Protein AF-A0AAW0YHJ5-F1 (afdb_monomer_lite)

Foldseek 3Di:
DDPDDPDDDDDDDDDDPCPCVLPPPVCVLLLVLLCVQLVPDDQQDWQLNVLCLFPNPLVVQLVVVPAPRNDRCVVDDPVSSSVVVVSSCPDPCNVVTCSVVVSVVVVVVVVVVVVVVVVVVVVVVVVVVVVVVVVD

pLDDT: mean 83.04, std 17.06, range [44.97, 97.06]

Secondary structure (DSSP, 8-state):
-PPP------------TTHHHHS-GGGHHHHHHHHHHHHT--TT--HHHHHTTTSTT-HHHHHHTT--TTS-GGGS-HHHHHHHHHHHHTSTTTTTSTHHHHHHHHHHHHHHHHHHHHHHHHHHHHHHHHTTSS--

Sequence (136 aa):
MAPGSNNMYLIKISPRKELWEMISKDELEKFEFFMNTVSRIKRNDTLLMCLERWIPDCGPQLIKNGLNIFNHPKNLTLEQLLLAYKIFTNLPLYEESPFHNQCIQFAARLGEKDTEVSEHQTVTAANDEKDKLLDS

Organism: Cherax quadricarinatus (NCBI:txid27406)

Radius of gyration: 21.37 Å; chains: 1; bounding box: 69×38×45 Å

Structure (mmCIF, N/CA/C/O backbone):
data_AF-A0AAW0YHJ5-F1
#
_entry.id   AF-A0AAW0YHJ5-F1
#
loop_
_atom_site.group_PDB
_atom_site.id
_atom_site.type_symbol
_atom_site.label_atom_id
_atom_site.label_alt_id
_atom_site.label_comp_id
_atom_site.label_asym_id
_atom_site.label_entity_id
_atom_site.label_seq_id
_atom_site.pdbx_PDB_ins_code
_atom_site.Cartn_x
_atom_site.Cartn_y
_atom_site.Cartn_z
_atom_site.occupancy
_atom_site.B_iso_or_equiv
_atom_site.auth_seq_id
_atom_site.auth_comp_id
_atom_site.auth_asym_id
_atom_site.auth_atom_id
_atom_site.pdbx_PDB_model_num
ATOM 1 N N . MET A 1 1 ? -27.166 -7.637 -31.473 1.00 46.44 1 MET A N 1
ATOM 2 C CA . MET A 1 1 ? -26.861 -6.534 -30.538 1.00 46.44 1 MET A CA 1
ATOM 3 C C . MET A 1 1 ? -27.933 -6.595 -29.455 1.00 46.44 1 MET A C 1
ATOM 5 O O . MET A 1 1 ? -29.080 -6.313 -29.766 1.00 46.44 1 MET A O 1
ATOM 9 N N . ALA A 1 2 ? -27.636 -7.154 -28.277 1.00 49.41 2 ALA A N 1
ATOM 10 C CA . ALA A 1 2 ? -28.655 -7.371 -27.243 1.00 49.41 2 ALA A CA 1
ATOM 11 C C . ALA A 1 2 ? -28.889 -6.076 -26.433 1.00 49.41 2 ALA A C 1
ATOM 13 O O . ALA A 1 2 ? -27.909 -5.394 -26.127 1.00 49.41 2 ALA A O 1
ATOM 14 N N . PRO A 1 3 ? -30.151 -5.723 -26.119 1.00 58.88 3 PRO A N 1
ATOM 15 C CA . PRO A 1 3 ? -30.503 -4.537 -25.340 1.00 58.88 3 PRO A CA 1
ATOM 16 C C . PRO A 1 3 ? -29.978 -4.649 -23.901 1.00 58.88 3 PRO A C 1
ATOM 18 O O . PRO A 1 3 ? -29.875 -5.748 -23.358 1.00 58.88 3 PRO A O 1
ATOM 21 N N . GLY A 1 4 ? -29.618 -3.503 -23.313 1.00 63.97 4 GLY A N 1
ATOM 22 C CA . GLY A 1 4 ? -28.954 -3.386 -22.014 1.00 63.97 4 GLY A CA 1
ATOM 23 C C . GLY A 1 4 ? -29.611 -4.226 -20.921 1.00 63.97 4 GLY A C 1
ATOM 24 O O . GLY A 1 4 ? -30.764 -4.013 -20.554 1.00 63.97 4 GLY A O 1
ATOM 25 N N . SER A 1 5 ? -28.856 -5.184 -20.391 1.00 65.19 5 SER A N 1
ATOM 26 C CA . SER A 1 5 ? -29.246 -5.979 -19.234 1.00 65.19 5 SER A CA 1
ATOM 27 C C . SER A 1 5 ? -29.314 -5.072 -18.006 1.00 65.19 5 SER A C 1
ATOM 29 O O . SER A 1 5 ? -28.283 -4.709 -17.436 1.00 65.19 5 SER A O 1
ATOM 31 N N . ASN A 1 6 ? -30.532 -4.686 -17.630 1.00 76.31 6 ASN A N 1
ATOM 32 C CA . ASN A 1 6 ? -30.834 -3.845 -16.477 1.00 76.31 6 ASN A CA 1
ATOM 33 C C . ASN A 1 6 ? -30.752 -4.686 -15.187 1.00 76.31 6 ASN A C 1
ATOM 35 O O . ASN A 1 6 ? -31.756 -4.991 -14.547 1.00 76.31 6 ASN A O 1
ATOM 39 N N . ASN A 1 7 ? -29.547 -5.159 -14.864 1.00 83.75 7 ASN A N 1
ATOM 40 C CA . ASN A 1 7 ? -29.314 -6.061 -13.741 1.00 83.75 7 ASN A CA 1
ATOM 41 C C . ASN A 1 7 ? -29.179 -5.256 -12.442 1.00 83.75 7 ASN A C 1
ATOM 43 O O . ASN A 1 7 ? -28.279 -4.426 -12.317 1.00 83.75 7 ASN A O 1
ATOM 47 N N . MET A 1 8 ? -30.037 -5.539 -11.460 1.00 89.06 8 MET A N 1
ATOM 48 C CA . MET A 1 8 ? -29.878 -5.076 -10.079 1.00 89.06 8 MET A CA 1
ATOM 49 C C . MET A 1 8 ? -29.255 -6.184 -9.229 1.00 89.06 8 MET A C 1
ATOM 51 O O . MET A 1 8 ? -29.693 -7.332 -9.277 1.00 89.06 8 MET A O 1
ATOM 55 N N . TYR A 1 9 ? -28.248 -5.829 -8.430 1.00 91.00 9 TYR A N 1
ATOM 56 C CA . TYR A 1 9 ? -27.583 -6.750 -7.511 1.00 91.00 9 TYR A CA 1
ATOM 57 C C . TYR A 1 9 ? -27.922 -6.376 -6.071 1.00 91.00 9 TYR A C 1
ATOM 59 O O . TYR A 1 9 ? -27.610 -5.276 -5.621 1.00 91.00 9 TYR A O 1
ATOM 67 N N . LEU A 1 10 ? -28.523 -7.311 -5.335 1.00 94.12 10 LEU A N 1
ATOM 68 C CA . LEU A 1 10 ? -28.624 -7.216 -3.884 1.00 94.12 10 LEU A CA 1
ATOM 69 C C . LEU A 1 10 ? -27.336 -7.776 -3.275 1.00 94.12 10 LEU A C 1
ATOM 71 O O . LEU A 1 10 ? -27.068 -8.973 -3.371 1.00 94.12 10 LEU A O 1
ATOM 75 N N . ILE A 1 11 ? -26.534 -6.909 -2.661 1.00 94.81 11 ILE A N 1
ATOM 76 C CA . ILE A 1 11 ? -25.254 -7.281 -2.054 1.00 94.81 11 ILE A CA 1
ATOM 77 C C . ILE A 1 11 ? -25.382 -7.156 -0.540 1.00 94.81 11 ILE A C 1
ATOM 79 O O . ILE A 1 11 ? -25.756 -6.107 -0.021 1.00 94.81 11 ILE A O 1
ATOM 83 N N . LYS A 1 12 ? -25.025 -8.222 0.178 1.00 94.62 12 LYS A N 1
ATOM 84 C CA . LYS A 1 12 ? -24.823 -8.170 1.625 1.00 94.62 12 LYS A CA 1
ATOM 85 C C . LYS A 1 12 ? -23.340 -7.971 1.906 1.00 94.62 12 LYS A C 1
ATOM 87 O O . LYS A 1 12 ? -22.536 -8.862 1.646 1.00 94.62 12 LYS A O 1
ATOM 92 N N . ILE A 1 13 ? -22.994 -6.824 2.476 1.00 94.69 13 ILE A N 1
ATOM 93 C CA . ILE A 1 13 ? -21.651 -6.553 2.988 1.00 94.69 13 ILE A CA 1
ATOM 94 C C . ILE A 1 13 ? -21.658 -6.880 4.480 1.00 94.69 13 ILE A C 1
ATOM 96 O O . ILE A 1 13 ? -22.582 -6.522 5.210 1.00 94.69 13 ILE A O 1
ATOM 100 N N . SER A 1 14 ? -20.667 -7.628 4.949 1.00 92.56 14 SER A N 1
ATOM 101 C CA . SER A 1 14 ? -20.514 -7.939 6.371 1.00 92.56 14 SER A CA 1
ATOM 102 C C . SER A 1 14 ? -19.032 -7.926 6.735 1.00 92.56 14 SER A C 1
ATOM 104 O O . SER A 1 14 ? -18.224 -8.436 5.956 1.00 92.56 14 SER A O 1
ATOM 106 N N . PRO A 1 15 ? -18.659 -7.336 7.882 1.00 88.31 15 PRO A N 1
ATOM 107 C CA . PRO A 1 15 ? -17.266 -7.237 8.282 1.00 88.31 15 PRO A CA 1
ATOM 108 C C . PRO A 1 15 ? -16.691 -8.622 8.582 1.00 88.31 15 PRO A C 1
ATOM 110 O O . PRO A 1 15 ? -17.352 -9.487 9.163 1.00 88.31 15 PRO A O 1
ATOM 113 N N . ARG A 1 16 ? -15.429 -8.818 8.202 1.00 89.25 16 ARG A N 1
ATOM 114 C CA . ARG A 1 16 ? -14.656 -10.003 8.571 1.00 89.25 16 ARG A CA 1
ATOM 115 C C . ARG A 1 16 ? -14.250 -9.891 10.043 1.00 89.25 16 ARG A C 1
ATOM 117 O O . ARG A 1 16 ? -13.702 -8.868 10.442 1.00 89.25 16 ARG A O 1
ATOM 124 N N . LYS A 1 17 ? -14.493 -10.935 10.841 1.00 87.44 17 LYS A N 1
ATOM 125 C CA . LYS A 1 17 ? -14.171 -10.931 12.282 1.00 87.44 17 LYS A CA 1
ATOM 126 C C . LYS A 1 17 ? -12.670 -10.792 12.528 1.00 87.44 17 LYS A C 1
ATOM 128 O O . LYS A 1 17 ? -12.260 -10.034 13.396 1.00 87.44 17 LYS A O 1
ATOM 133 N N . GLU A 1 18 ? -11.878 -11.453 11.691 1.00 89.94 18 GLU A N 1
ATOM 134 C CA . GLU A 1 18 ? -10.416 -11.473 11.776 1.00 89.94 18 GLU A CA 1
ATOM 135 C C . GLU A 1 18 ? -9.755 -10.183 11.246 1.00 89.94 18 GLU A C 1
ATOM 137 O O . GLU A 1 18 ? -8.533 -10.083 11.229 1.00 89.94 18 GLU A O 1
ATOM 142 N N . LEU A 1 19 ? -10.524 -9.181 10.787 1.00 87.06 19 LEU A N 1
ATOM 143 C CA . LEU A 1 19 ? -9.959 -7.953 10.209 1.00 87.06 19 LEU A CA 1
ATOM 144 C C . LEU A 1 19 ? -8.992 -7.261 11.180 1.00 87.06 19 LEU A C 1
ATOM 146 O O . LEU A 1 19 ? -7.898 -6.867 10.784 1.00 87.06 19 LEU A O 1
ATOM 150 N N . TRP A 1 20 ? -9.377 -7.175 12.453 1.00 88.75 20 TRP A N 1
ATOM 151 C CA . TRP A 1 20 ? -8.587 -6.509 13.492 1.00 88.75 20 TRP A CA 1
ATOM 152 C C . TRP A 1 20 ? -7.349 -7.3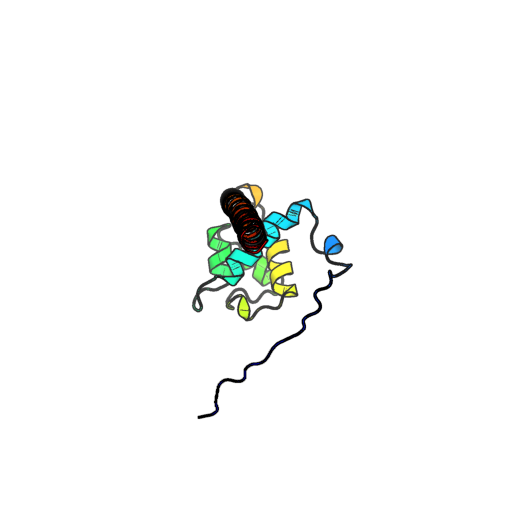01 13.925 1.00 88.75 20 TRP A C 1
ATOM 154 O O . TRP A 1 20 ? -6.436 -6.733 14.515 1.00 88.75 20 TRP A O 1
ATOM 164 N N . GLU A 1 21 ? -7.297 -8.598 13.615 1.00 88.81 21 GLU A N 1
ATOM 165 C CA . GLU A 1 21 ? -6.096 -9.427 13.786 1.00 88.81 21 GLU A CA 1
ATOM 1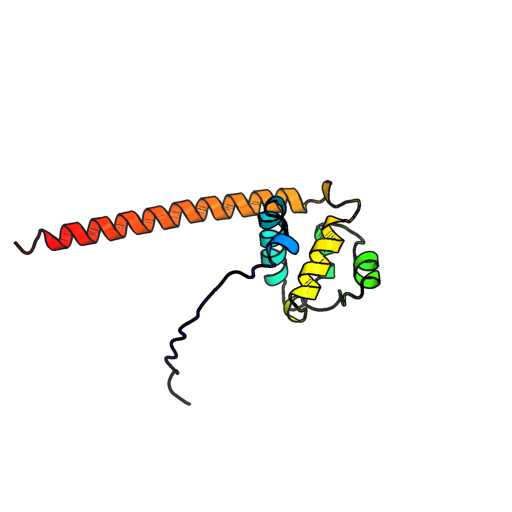66 C C . GLU A 1 21 ? -5.104 -9.196 12.639 1.00 88.81 21 GLU A C 1
ATOM 168 O O . GLU A 1 21 ? -3.894 -9.369 12.791 1.00 88.81 21 GLU A O 1
ATOM 173 N N . MET A 1 22 ? -5.609 -8.794 11.469 1.00 87.19 22 MET A N 1
ATOM 174 C CA . MET A 1 22 ? -4.785 -8.518 10.297 1.00 87.19 22 MET A CA 1
ATOM 175 C C . MET A 1 22 ? -4.199 -7.108 10.324 1.00 87.19 22 MET A C 1
ATOM 177 O O . MET A 1 22 ? -3.039 -6.954 9.927 1.00 87.19 22 MET A O 1
ATOM 181 N N . ILE A 1 23 ? -4.992 -6.117 10.753 1.00 89.81 23 ILE A N 1
ATOM 182 C CA . ILE A 1 23 ? -4.655 -4.687 10.771 1.00 89.81 23 ILE A CA 1
ATOM 183 C C . ILE A 1 23 ? -5.251 -4.042 12.024 1.00 89.81 23 ILE A C 1
ATOM 185 O O . ILE A 1 23 ? -6.452 -4.153 12.277 1.00 89.81 23 ILE A O 1
ATOM 189 N N . SER A 1 24 ? -4.419 -3.350 12.804 1.00 90.12 24 SER A N 1
ATOM 190 C CA . SER A 1 24 ? -4.876 -2.601 13.975 1.00 90.12 24 SER A CA 1
ATOM 191 C C . SER A 1 24 ? -5.685 -1.368 13.564 1.00 90.12 24 SER A C 1
ATOM 193 O O . SER A 1 24 ? -5.543 -0.841 12.463 1.00 90.12 24 SER A O 1
ATOM 195 N N . LYS A 1 25 ? -6.528 -0.866 14.470 1.00 88.19 25 LYS A N 1
ATOM 196 C CA . LYS A 1 25 ? -7.329 0.341 14.210 1.00 88.19 25 LYS A CA 1
ATOM 197 C C . LYS A 1 25 ? -6.463 1.558 13.875 1.00 88.19 25 LYS A C 1
ATOM 199 O O . LYS A 1 25 ? -6.809 2.295 12.963 1.00 88.19 25 LYS A O 1
ATOM 204 N N . ASP A 1 26 ? -5.328 1.706 14.553 1.00 89.62 26 ASP A N 1
ATOM 205 C CA . ASP A 1 26 ? -4.407 2.836 14.363 1.00 89.62 26 ASP A CA 1
ATOM 206 C C . ASP A 1 26 ? -3.702 2.808 12.995 1.00 89.62 26 ASP A C 1
ATOM 208 O O . ASP A 1 26 ? -3.247 3.833 12.494 1.00 89.62 26 ASP A O 1
ATOM 212 N N . GLU A 1 27 ? -3.633 1.633 12.365 1.00 91.44 27 GLU A N 1
ATOM 213 C CA . GLU A 1 27 ? -3.047 1.441 11.036 1.00 91.44 27 GLU A CA 1
ATOM 214 C C . GLU A 1 27 ? -4.095 1.449 9.919 1.00 91.44 27 GLU A C 1
ATOM 216 O O . GLU A 1 27 ? -3.740 1.401 8.741 1.00 91.44 27 GLU A O 1
ATOM 221 N N . LEU A 1 28 ? -5.386 1.512 10.258 1.00 91.06 28 LEU A N 1
ATOM 222 C CA . LEU A 1 28 ? -6.460 1.365 9.282 1.00 91.06 28 LEU A CA 1
ATOM 223 C C . LEU A 1 28 ? -6.457 2.495 8.249 1.00 91.06 28 LEU A C 1
ATOM 225 O O . LEU A 1 28 ? -6.598 2.219 7.061 1.00 91.06 28 LEU A O 1
ATOM 229 N N . GLU A 1 29 ? -6.244 3.739 8.680 1.00 91.81 29 GLU A N 1
ATOM 230 C CA . GLU A 1 29 ? -6.194 4.904 7.784 1.00 91.81 29 GLU A CA 1
ATOM 231 C C . GLU A 1 29 ? -5.012 4.819 6.809 1.00 91.81 29 GLU A C 1
ATOM 233 O O . GLU A 1 29 ? -5.158 5.027 5.602 1.00 91.81 29 GLU A O 1
ATOM 238 N N . LYS A 1 30 ? -3.836 4.435 7.319 1.00 95.25 30 LYS A N 1
ATOM 239 C CA . LYS A 1 30 ? -2.627 4.239 6.508 1.00 95.25 30 LYS A CA 1
ATOM 240 C C . LYS A 1 30 ? -2.817 3.098 5.515 1.00 95.25 30 LYS A C 1
ATOM 242 O O . LYS A 1 30 ? -2.457 3.227 4.343 1.00 95.25 30 LYS A O 1
ATOM 247 N N . PHE A 1 31 ? -3.433 2.003 5.953 1.00 95.25 31 PHE A N 1
ATOM 248 C CA . PHE A 1 31 ? -3.753 0.883 5.082 1.00 95.25 31 PHE A CA 1
ATOM 249 C C . PHE A 1 31 ? -4.778 1.255 4.008 1.00 95.25 31 PHE A C 1
ATOM 251 O O . PHE A 1 31 ? -4.610 0.883 2.845 1.00 95.25 31 PHE A O 1
ATOM 258 N N . GLU A 1 32 ? -5.819 2.009 4.358 1.00 93.62 32 GLU A N 1
ATOM 259 C CA . GLU A 1 32 ? -6.795 2.506 3.392 1.00 93.62 32 GLU A CA 1
ATOM 260 C C . GLU A 1 32 ? -6.106 3.367 2.332 1.00 93.62 32 GLU A C 1
ATOM 262 O O . GLU A 1 32 ? -6.279 3.119 1.134 1.00 93.62 32 GLU A O 1
ATOM 267 N N . PHE A 1 33 ? -5.273 4.322 2.751 1.00 95.69 33 PHE A N 1
ATOM 268 C CA . PHE A 1 33 ? -4.494 5.155 1.839 1.00 95.69 33 PHE A CA 1
ATOM 269 C C . PHE A 1 33 ? -3.590 4.314 0.927 1.00 95.69 33 PHE A C 1
ATOM 271 O O . PHE A 1 33 ? -3.571 4.521 -0.295 1.00 95.69 33 PHE A O 1
ATOM 278 N N . PHE A 1 34 ? -2.879 3.336 1.492 1.00 96.69 34 PHE A N 1
ATOM 279 C CA . PHE A 1 34 ? -2.034 2.412 0.740 1.00 96.69 34 PHE A CA 1
ATOM 280 C C . PHE A 1 34 ? -2.842 1.674 -0.331 1.00 96.69 34 PHE A C 1
ATOM 282 O O . PHE A 1 34 ? -2.501 1.723 -1.515 1.00 96.69 34 PHE A O 1
ATOM 289 N N . MET A 1 35 ? -3.955 1.047 0.056 1.00 95.25 35 MET A N 1
ATOM 290 C CA . MET A 1 35 ? -4.805 0.279 -0.853 1.00 95.25 35 MET A CA 1
ATOM 291 C C . MET A 1 35 ? -5.452 1.161 -1.919 1.00 95.25 35 MET A C 1
ATOM 293 O O . MET A 1 35 ? -5.524 0.762 -3.086 1.00 95.25 35 MET A O 1
ATOM 297 N N . ASN A 1 36 ? -5.887 2.368 -1.554 1.00 94.38 36 ASN A N 1
ATOM 298 C CA . ASN A 1 36 ? -6.468 3.340 -2.476 1.00 94.38 36 ASN A CA 1
ATOM 299 C C . ASN A 1 36 ? -5.439 3.778 -3.527 1.00 94.38 36 ASN A C 1
ATOM 301 O O . ASN A 1 36 ? -5.732 3.775 -4.726 1.00 94.38 36 ASN A O 1
ATOM 305 N N . THR A 1 37 ? -4.213 4.071 -3.092 1.00 94.62 37 THR A N 1
ATOM 306 C CA . THR A 1 37 ? -3.116 4.471 -3.978 1.00 94.62 37 THR A CA 1
ATOM 307 C C . THR A 1 37 ? -2.710 3.331 -4.905 1.00 94.62 37 THR A C 1
ATOM 309 O O . THR A 1 37 ? -2.662 3.507 -6.125 1.00 94.62 37 THR A O 1
ATOM 312 N N . VAL A 1 38 ? -2.488 2.139 -4.349 1.00 93.56 38 VAL A N 1
ATOM 313 C CA . VAL A 1 38 ? -2.051 0.957 -5.098 1.00 93.56 38 VAL A CA 1
ATOM 314 C C . VAL A 1 38 ? -3.105 0.512 -6.120 1.00 93.56 38 VAL A C 1
ATOM 316 O O . VAL A 1 38 ? -2.777 0.159 -7.253 1.00 93.56 38 VAL A O 1
ATOM 319 N N . SER A 1 39 ? -4.392 0.613 -5.786 1.00 91.25 39 SER A N 1
ATOM 320 C CA . SER A 1 39 ? -5.486 0.252 -6.703 1.00 91.25 39 SER A CA 1
ATOM 321 C C . SER A 1 39 ? -5.624 1.198 -7.905 1.00 91.25 39 SER A C 1
ATOM 323 O O . SER A 1 39 ? -6.212 0.819 -8.925 1.00 91.25 39 SER A O 1
ATOM 325 N N . ARG A 1 40 ? -5.083 2.421 -7.804 1.00 92.62 40 ARG A N 1
ATOM 326 C CA . ARG A 1 40 ? -5.121 3.464 -8.848 1.00 92.62 40 ARG A CA 1
ATOM 327 C C . ARG A 1 40 ? -3.854 3.535 -9.700 1.00 92.62 40 ARG A C 1
ATOM 329 O O . ARG A 1 40 ? -3.755 4.409 -10.561 1.00 92.62 40 ARG A O 1
ATOM 336 N N . ILE A 1 41 ? -2.904 2.628 -9.484 1.00 92.00 41 ILE A N 1
ATOM 337 C CA . ILE A 1 41 ? -1.697 2.506 -10.305 1.00 92.00 41 ILE A CA 1
ATOM 338 C C . ILE A 1 41 ? -2.083 2.322 -11.786 1.00 92.00 41 ILE A C 1
ATOM 340 O O . ILE A 1 41 ? -3.102 1.706 -12.122 1.00 92.00 41 ILE A O 1
ATOM 344 N N . LYS A 1 42 ? -1.299 2.931 -12.686 1.00 92.25 42 LYS A N 1
ATOM 345 C CA . LYS A 1 42 ? -1.532 2.851 -14.134 1.00 92.25 42 LYS A CA 1
ATOM 346 C C . LYS A 1 42 ? -1.254 1.433 -14.623 1.00 92.25 42 LYS A C 1
ATOM 348 O O . LYS A 1 42 ? -0.385 0.754 -14.103 1.00 92.25 42 LYS A O 1
ATOM 353 N N . ARG A 1 43 ? -1.918 1.025 -15.708 1.00 86.25 43 ARG A N 1
ATOM 354 C CA . ARG A 1 43 ? -1.843 -0.351 -16.245 1.00 86.25 43 ARG A CA 1
ATOM 355 C C . ARG A 1 43 ? -0.422 -0.865 -16.516 1.00 86.25 43 ARG A C 1
ATOM 357 O O . ARG A 1 43 ? -0.217 -2.068 -16.433 1.00 86.25 43 ARG A O 1
ATOM 364 N N . ASN A 1 44 ? 0.513 0.025 -16.845 1.00 87.88 44 ASN A N 1
ATOM 365 C CA . ASN A 1 44 ? 1.896 -0.329 -17.180 1.00 87.88 44 ASN A CA 1
ATOM 366 C C . ASN A 1 44 ? 2.853 -0.234 -15.983 1.00 87.88 44 ASN A C 1
ATOM 368 O O . ASN A 1 44 ? 4.013 -0.608 -16.112 1.00 87.88 44 ASN A O 1
ATOM 372 N N . ASP A 1 45 ? 2.377 0.269 -14.845 1.00 93.00 45 ASP A N 1
ATOM 373 C CA . ASP A 1 45 ? 3.183 0.446 -13.647 1.00 93.00 45 ASP A CA 1
ATOM 374 C C . ASP A 1 45 ? 3.040 -0.786 -12.743 1.00 93.00 45 ASP A C 1
ATOM 376 O O . ASP A 1 45 ? 1.996 -1.446 -12.682 1.00 93.00 45 ASP A O 1
ATOM 380 N N . THR A 1 46 ? 4.108 -1.093 -12.019 1.00 94.25 46 THR A N 1
ATOM 381 C CA . THR A 1 46 ? 4.164 -2.236 -11.107 1.00 94.25 46 THR A CA 1
ATOM 382 C C . THR A 1 46 ? 3.932 -1.798 -9.667 1.00 94.25 46 THR A C 1
ATOM 384 O O . THR A 1 46 ? 4.025 -0.611 -9.332 1.00 94.25 46 THR A O 1
ATOM 387 N N . LEU A 1 47 ? 3.654 -2.763 -8.786 1.00 92.94 47 LEU A N 1
ATOM 388 C CA . LEU A 1 47 ? 3.632 -2.482 -7.353 1.00 92.94 47 LEU A CA 1
ATOM 389 C C . LEU A 1 47 ? 4.985 -1.916 -6.889 1.00 92.94 47 LEU A C 1
ATOM 391 O O . LEU A 1 47 ? 4.994 -0.915 -6.177 1.00 92.94 47 LEU A O 1
ATOM 395 N N . LEU A 1 48 ? 6.107 -2.488 -7.353 1.00 94.69 48 LEU A N 1
ATOM 396 C CA . LEU A 1 48 ? 7.449 -2.004 -7.009 1.00 94.69 48 LEU A CA 1
ATOM 397 C C . LEU A 1 48 ? 7.620 -0.513 -7.302 1.00 94.69 48 LEU A C 1
ATOM 399 O O . LEU A 1 48 ? 7.987 0.245 -6.411 1.00 94.69 48 LEU A O 1
ATOM 403 N N . MET A 1 49 ? 7.288 -0.084 -8.523 1.00 93.00 49 MET A N 1
ATOM 404 C CA . MET A 1 49 ? 7.441 1.315 -8.940 1.00 93.00 49 MET A CA 1
ATOM 405 C C . MET A 1 49 ? 6.616 2.284 -8.087 1.00 93.00 49 MET A C 1
ATOM 407 O O . MET A 1 49 ? 6.925 3.472 -7.998 1.00 93.00 49 MET A O 1
ATOM 411 N N . CYS A 1 50 ? 5.512 1.823 -7.498 1.00 93.69 50 CYS A N 1
ATOM 412 C CA . CYS A 1 50 ? 4.758 2.638 -6.557 1.00 93.69 50 CYS A CA 1
ATOM 413 C C . CYS A 1 50 ? 5.438 2.715 -5.197 1.00 93.69 50 CYS A C 1
ATOM 415 O O . CYS A 1 50 ? 5.544 3.805 -4.644 1.00 93.69 50 CYS A O 1
ATOM 417 N N . LEU A 1 51 ? 5.904 1.583 -4.676 1.00 95.44 51 LEU A N 1
ATOM 418 C CA . LEU A 1 51 ? 6.532 1.525 -3.360 1.00 95.44 51 LEU A CA 1
ATOM 419 C C . LEU A 1 51 ? 7.882 2.247 -3.339 1.00 95.44 51 LEU A C 1
ATOM 421 O O . LEU A 1 51 ? 8.169 2.948 -2.374 1.00 95.44 51 LEU A O 1
ATOM 425 N N . GLU A 1 52 ? 8.654 2.183 -4.425 1.00 95.50 52 GLU A N 1
ATOM 426 C CA . GLU A 1 52 ? 9.935 2.890 -4.557 1.00 95.50 52 GLU A CA 1
ATOM 427 C C . GLU A 1 52 ? 9.804 4.414 -4.553 1.00 95.50 52 GLU A C 1
ATOM 429 O O . GLU A 1 52 ? 10.744 5.110 -4.176 1.00 95.50 52 GLU A O 1
ATOM 434 N N . ARG A 1 53 ? 8.627 4.954 -4.897 1.00 94.56 53 ARG A N 1
ATOM 435 C CA . ARG A 1 53 ? 8.349 6.393 -4.746 1.00 94.56 53 ARG A CA 1
ATOM 436 C C . ARG A 1 53 ? 8.254 6.825 -3.284 1.00 94.56 53 ARG A C 1
ATOM 438 O O . ARG A 1 53 ? 8.384 8.015 -3.005 1.00 94.56 53 ARG A O 1
ATOM 445 N N . TRP A 1 54 ? 7.988 5.892 -2.373 1.00 96.31 54 TRP A N 1
ATOM 446 C CA . TRP A 1 54 ? 7.958 6.151 -0.938 1.00 96.31 54 TRP A CA 1
ATOM 447 C C . TRP A 1 54 ? 9.250 5.714 -0.262 1.00 96.31 54 TRP A C 1
ATOM 449 O O . TRP A 1 54 ? 9.823 6.485 0.498 1.00 96.31 54 TRP A O 1
ATOM 459 N N . ILE A 1 55 ? 9.721 4.501 -0.540 1.00 96.62 55 ILE A N 1
ATOM 460 C CA . ILE A 1 55 ? 10.943 3.961 0.051 1.00 96.62 55 ILE A CA 1
ATOM 461 C C . ILE A 1 55 ? 11.810 3.391 -1.073 1.00 96.62 55 ILE A C 1
ATOM 463 O O . ILE A 1 55 ? 11.457 2.341 -1.623 1.00 96.62 55 ILE A O 1
ATOM 467 N N . PRO A 1 56 ? 12.927 4.053 -1.424 1.00 95.19 56 PRO A N 1
ATOM 468 C CA . PRO A 1 56 ? 13.818 3.568 -2.470 1.00 95.19 56 PRO A CA 1
ATOM 469 C C . PRO A 1 56 ? 14.411 2.207 -2.094 1.00 95.19 56 PRO A C 1
ATOM 471 O O . PRO A 1 56 ? 14.554 1.880 -0.915 1.00 95.19 56 PRO A O 1
ATOM 474 N N . ASP A 1 57 ? 14.731 1.406 -3.111 1.00 93.06 57 ASP A N 1
ATOM 475 C CA . ASP A 1 57 ? 15.369 0.092 -2.967 1.00 93.06 57 ASP A CA 1
ATOM 476 C C . ASP A 1 57 ? 14.618 -0.890 -2.040 1.00 93.06 57 ASP A C 1
ATOM 478 O O . ASP A 1 57 ? 15.208 -1.792 -1.441 1.00 93.06 57 ASP A O 1
ATOM 482 N N . CYS A 1 58 ? 13.289 -0.768 -1.928 1.00 94.00 58 CYS A N 1
ATOM 483 C CA . CYS A 1 58 ? 12.466 -1.696 -1.140 1.00 94.00 58 CYS A CA 1
ATOM 484 C C . CYS A 1 58 ? 12.250 -3.067 -1.819 1.00 94.00 58 CYS A C 1
ATOM 486 O O . CYS A 1 58 ? 11.870 -4.043 -1.161 1.00 94.00 58 CYS A O 1
ATOM 488 N N . GLY A 1 59 ? 12.523 -3.169 -3.126 1.00 92.69 59 GLY A N 1
ATOM 489 C CA . GLY A 1 59 ? 12.305 -4.366 -3.947 1.00 92.69 59 GLY A CA 1
ATOM 490 C C . GLY A 1 59 ? 12.916 -5.666 -3.406 1.00 92.69 59 GLY A C 1
ATOM 491 O O . GLY A 1 59 ? 12.192 -6.662 -3.314 1.00 92.69 59 GLY A O 1
ATOM 492 N N . PRO A 1 60 ? 14.198 -5.698 -2.992 1.00 93.50 60 PRO A N 1
ATOM 493 C CA . PRO A 1 60 ? 14.828 -6.907 -2.462 1.00 93.50 60 PRO A CA 1
ATOM 494 C C . PRO A 1 60 ? 14.098 -7.509 -1.255 1.00 93.50 60 PRO A C 1
ATOM 496 O O . PRO A 1 60 ? 13.967 -8.731 -1.166 1.00 93.50 60 PRO A O 1
ATOM 499 N N . GLN A 1 61 ? 13.575 -6.677 -0.346 1.00 93.56 61 GLN A N 1
ATOM 500 C CA . GLN A 1 61 ? 12.835 -7.158 0.828 1.00 93.56 61 GLN A CA 1
ATOM 501 C C . GLN A 1 61 ? 11.489 -7.767 0.434 1.00 93.56 61 GLN A C 1
ATOM 503 O O . GLN A 1 61 ? 11.087 -8.795 0.977 1.00 93.56 61 GLN A O 1
ATOM 508 N N . LEU A 1 62 ? 10.813 -7.186 -0.555 1.00 92.69 62 LEU A N 1
ATOM 509 C CA . LEU A 1 62 ? 9.549 -7.710 -1.065 1.00 92.69 62 LEU A CA 1
ATOM 510 C C . LEU A 1 62 ? 9.745 -9.049 -1.802 1.00 92.69 62 LEU A C 1
ATOM 512 O O . LEU A 1 62 ? 9.003 -9.999 -1.545 1.00 92.69 62 LEU A O 1
ATOM 516 N N . ILE A 1 63 ? 10.778 -9.165 -2.651 1.00 93.56 63 ILE A N 1
ATOM 517 C CA . ILE A 1 63 ? 11.113 -10.418 -3.361 1.00 93.56 63 ILE A CA 1
ATOM 518 C C . ILE A 1 63 ? 11.458 -11.528 -2.370 1.00 93.56 63 ILE A C 1
ATOM 520 O O . ILE A 1 63 ? 10.987 -12.655 -2.519 1.00 93.56 63 ILE A O 1
ATOM 524 N N . LYS A 1 64 ? 12.252 -11.217 -1.337 1.00 92.62 64 LYS A N 1
ATOM 525 C CA . LYS A 1 64 ? 12.649 -12.189 -0.308 1.00 92.62 64 LYS A CA 1
ATOM 526 C C . LYS A 1 64 ? 11.444 -12.826 0.396 1.00 92.62 64 LYS A C 1
ATOM 528 O O . LYS A 1 64 ? 11.524 -13.976 0.813 1.00 92.62 64 LYS A O 1
ATOM 533 N N . ASN A 1 65 ? 10.331 -12.101 0.488 1.00 89.50 65 ASN A N 1
ATOM 534 C CA . ASN A 1 65 ? 9.076 -12.574 1.071 1.00 89.50 65 ASN A CA 1
ATOM 535 C C . ASN A 1 65 ? 8.111 -13.200 0.040 1.00 89.50 65 ASN A C 1
ATOM 537 O O . ASN A 1 65 ? 6.941 -13.419 0.345 1.00 89.50 65 ASN A O 1
ATOM 541 N N . GLY A 1 66 ? 8.576 -13.498 -1.177 1.00 86.75 66 GLY A N 1
ATOM 542 C CA . GLY A 1 66 ? 7.803 -14.224 -2.188 1.00 86.75 66 GLY A CA 1
ATOM 543 C C . GLY A 1 66 ? 6.806 -13.375 -2.980 1.00 86.75 66 GLY A C 1
ATOM 544 O O . GLY A 1 66 ? 5.933 -13.929 -3.650 1.00 86.75 66 GLY A O 1
ATOM 545 N N . LEU A 1 67 ? 6.910 -12.043 -2.933 1.00 89.38 67 LEU A N 1
ATOM 546 C CA . LEU A 1 67 ? 6.049 -11.173 -3.732 1.00 89.38 67 LEU A CA 1
ATOM 547 C C . LEU A 1 67 ? 6.568 -11.048 -5.165 1.00 89.38 67 LEU A C 1
ATOM 549 O O . LEU A 1 67 ? 7.726 -10.703 -5.402 1.00 89.38 67 LEU A O 1
ATOM 553 N N . ASN A 1 68 ? 5.675 -11.246 -6.138 1.00 85.94 68 ASN A N 1
ATOM 554 C CA . ASN A 1 68 ? 5.954 -10.891 -7.525 1.00 85.94 68 ASN A CA 1
ATOM 555 C C . ASN A 1 68 ? 5.720 -9.388 -7.730 1.00 85.94 68 ASN A C 1
ATOM 557 O O . ASN A 1 68 ? 4.651 -8.944 -8.151 1.00 85.94 68 ASN A O 1
ATOM 561 N N . ILE A 1 69 ? 6.740 -8.607 -7.392 1.00 80.69 69 ILE A N 1
ATOM 562 C CA . ILE A 1 69 ? 6.696 -7.141 -7.378 1.00 80.69 69 ILE A CA 1
ATOM 563 C C . ILE A 1 69 ? 6.634 -6.491 -8.764 1.00 80.69 69 ILE A C 1
ATOM 565 O O . ILE A 1 69 ? 6.335 -5.302 -8.870 1.00 80.69 69 ILE A O 1
ATOM 569 N N . PHE A 1 70 ? 6.900 -7.268 -9.816 1.00 87.00 70 PHE A N 1
ATOM 570 C CA . PHE A 1 70 ? 6.833 -6.825 -11.208 1.00 87.00 70 PHE A CA 1
ATOM 571 C C . PHE A 1 70 ? 5.415 -6.905 -11.780 1.00 87.00 70 PHE A C 1
ATOM 573 O O . PHE A 1 70 ? 5.163 -6.427 -12.883 1.00 87.00 70 PHE A O 1
ATOM 580 N N . ASN A 1 71 ? 4.471 -7.478 -11.032 1.00 86.88 71 ASN A N 1
ATOM 581 C CA . ASN A 1 71 ? 3.079 -7.510 -11.439 1.00 86.88 71 ASN A CA 1
ATOM 582 C C . ASN A 1 71 ? 2.380 -6.176 -11.164 1.00 86.88 71 ASN A C 1
ATOM 584 O O . ASN A 1 71 ? 2.643 -5.474 -10.183 1.00 86.88 71 ASN A O 1
ATOM 588 N N . HIS A 1 72 ? 1.403 -5.875 -12.018 1.00 92.31 72 HIS A N 1
ATOM 589 C CA . HIS A 1 72 ? 0.413 -4.853 -11.723 1.00 92.31 72 HIS A CA 1
ATOM 590 C C . HIS A 1 72 ? -0.398 -5.273 -10.478 1.00 92.31 72 HIS A C 1
ATOM 592 O O . HIS A 1 72 ? -0.806 -6.436 -10.396 1.00 92.31 72 HIS A O 1
ATOM 598 N N . PRO A 1 73 ? -0.716 -4.363 -9.540 1.00 90.19 73 PRO A N 1
ATOM 599 C CA . PRO A 1 73 ? -1.386 -4.710 -8.282 1.00 90.19 73 PRO A CA 1
ATOM 600 C C . PRO A 1 73 ? -2.721 -5.446 -8.424 1.00 90.19 73 PRO A C 1
ATOM 602 O O . PRO A 1 73 ? -3.073 -6.265 -7.589 1.00 90.19 73 PRO A O 1
ATOM 605 N N . LYS A 1 74 ? -3.459 -5.196 -9.511 1.00 90.75 74 LYS A N 1
ATOM 606 C CA . LYS A 1 74 ? -4.708 -5.917 -9.840 1.00 90.75 74 LYS A CA 1
ATOM 607 C C . LYS A 1 74 ? -4.528 -7.421 -10.068 1.00 90.75 74 LYS A C 1
ATOM 609 O O . LYS A 1 74 ? -5.509 -8.151 -10.009 1.00 90.75 74 LYS A O 1
ATOM 614 N N . ASN A 1 75 ? -3.306 -7.863 -10.350 1.00 91.38 75 ASN A N 1
ATOM 615 C CA . ASN A 1 75 ? -2.971 -9.273 -10.529 1.00 91.38 75 ASN A CA 1
ATOM 616 C C . ASN A 1 75 ? -2.499 -9.918 -9.214 1.00 91.38 75 ASN A C 1
ATOM 618 O O . ASN A 1 75 ? -2.085 -11.075 -9.226 1.00 91.38 75 ASN A O 1
ATOM 622 N N . LEU A 1 76 ? -2.511 -9.171 -8.105 1.00 91.69 76 LEU A N 1
ATOM 623 C CA . LEU A 1 76 ? -2.156 -9.655 -6.778 1.00 91.69 76 LEU A CA 1
ATOM 624 C C . LEU A 1 76 ? -3.422 -9.935 -5.969 1.00 91.69 76 LEU A C 1
ATOM 626 O O . LEU A 1 76 ? -4.429 -9.234 -6.087 1.00 91.69 76 LEU A O 1
ATOM 630 N N . THR A 1 77 ? -3.365 -10.965 -5.130 1.00 92.50 77 THR A N 1
ATOM 631 C CA . THR A 1 77 ? -4.447 -11.255 -4.186 1.00 92.50 77 THR A CA 1
ATOM 632 C C . THR A 1 77 ? -4.452 -10.237 -3.045 1.00 92.50 77 THR A C 1
ATOM 634 O O . THR A 1 77 ? -3.445 -9.583 -2.765 1.00 92.50 77 THR A O 1
ATOM 637 N N . LEU A 1 78 ? -5.576 -10.129 -2.330 1.00 90.06 78 LEU A N 1
ATOM 638 C CA . LEU A 1 78 ? -5.651 -9.292 -1.129 1.00 90.06 78 LEU A CA 1
ATOM 639 C C . LEU A 1 78 ? -4.590 -9.694 -0.093 1.00 90.06 78 LEU A C 1
ATOM 641 O O . LEU A 1 78 ? -3.979 -8.829 0.518 1.00 90.06 78 LEU A O 1
ATOM 645 N N . GLU A 1 79 ? -4.328 -10.992 0.065 1.00 91.19 79 GLU A N 1
ATOM 646 C CA . GLU A 1 79 ? -3.296 -11.509 0.972 1.00 91.19 79 GLU A CA 1
ATOM 647 C C . GLU A 1 79 ? -1.892 -11.044 0.570 1.00 91.19 79 GLU A C 1
ATOM 649 O O . GLU A 1 79 ? -1.108 -10.640 1.425 1.00 91.19 79 GLU A O 1
ATOM 654 N N . GLN A 1 80 ? -1.587 -11.029 -0.731 1.00 93.25 80 GLN A N 1
ATOM 655 C CA . GLN A 1 80 ? -0.312 -10.522 -1.241 1.00 93.25 80 GLN A CA 1
ATOM 656 C C . GLN A 1 80 ? -0.176 -9.008 -1.047 1.00 93.25 80 GLN A C 1
ATOM 658 O O . GLN A 1 80 ? 0.904 -8.534 -0.702 1.00 93.25 80 GLN A O 1
ATOM 663 N N . LEU A 1 81 ? -1.258 -8.245 -1.225 1.00 94.12 81 LEU A N 1
ATOM 664 C CA . LEU A 1 81 ? -1.262 -6.800 -0.975 1.00 94.12 81 LEU A CA 1
ATOM 665 C C . LEU A 1 81 ? -1.126 -6.476 0.520 1.00 94.12 81 LEU A C 1
ATOM 667 O O . LEU A 1 81 ? -0.374 -5.575 0.884 1.00 94.12 81 LEU A O 1
ATOM 671 N N . LEU A 1 82 ? -1.786 -7.248 1.386 1.00 93.19 82 LEU A N 1
ATOM 672 C CA . LEU A 1 82 ? -1.627 -7.167 2.840 1.00 93.19 82 LEU A CA 1
ATOM 673 C C . LEU A 1 82 ? -0.194 -7.488 3.266 1.00 93.19 82 LEU A C 1
ATOM 675 O O . LEU A 1 82 ? 0.381 -6.774 4.084 1.00 93.19 82 LEU A O 1
ATOM 679 N N . LEU A 1 83 ? 0.398 -8.543 2.703 1.00 94.00 83 LEU A N 1
ATOM 680 C CA . LEU A 1 83 ? 1.792 -8.892 2.956 1.00 94.00 83 LEU A CA 1
ATOM 681 C C . LEU A 1 83 ? 2.735 -7.777 2.484 1.00 94.00 83 LEU A C 1
ATOM 683 O O . LEU A 1 83 ? 3.650 -7.410 3.216 1.00 94.00 83 LEU A O 1
ATOM 687 N N . ALA A 1 84 ? 2.486 -7.197 1.306 1.00 95.25 84 ALA A N 1
ATOM 688 C CA . ALA A 1 84 ? 3.260 -6.067 0.799 1.00 95.25 84 ALA A CA 1
ATOM 689 C C . ALA A 1 84 ? 3.193 -4.859 1.740 1.00 95.25 84 ALA A C 1
ATOM 691 O O . ALA A 1 84 ? 4.236 -4.286 2.046 1.00 95.25 84 ALA A O 1
ATOM 692 N N . TYR A 1 85 ? 2.000 -4.519 2.242 1.00 95.75 85 TYR A N 1
ATOM 693 C CA . TYR A 1 85 ? 1.826 -3.463 3.240 1.00 95.75 85 TYR A CA 1
ATOM 694 C C . TYR A 1 85 ? 2.631 -3.758 4.509 1.00 95.75 85 TYR A C 1
ATOM 696 O O . TYR A 1 85 ? 3.439 -2.937 4.924 1.00 95.75 85 TYR A O 1
ATOM 704 N N . LYS A 1 86 ? 2.498 -4.965 5.072 1.00 94.69 86 LYS A N 1
ATOM 705 C CA . LYS A 1 86 ? 3.231 -5.362 6.285 1.00 94.69 86 LYS A CA 1
ATOM 706 C C . LYS A 1 86 ? 4.745 -5.314 6.104 1.00 94.69 86 LYS A C 1
ATOM 708 O O . LYS A 1 86 ? 5.452 -4.935 7.028 1.00 94.69 86 LYS A O 1
ATOM 713 N N . ILE A 1 87 ? 5.266 -5.713 4.946 1.00 95.12 87 ILE A N 1
ATOM 714 C CA . ILE A 1 87 ? 6.705 -5.598 4.674 1.00 95.12 87 ILE A CA 1
ATOM 715 C C . ILE A 1 87 ? 7.088 -4.125 4.596 1.00 95.12 87 ILE A C 1
ATOM 717 O O . ILE A 1 87 ? 8.044 -3.726 5.251 1.00 95.12 87 ILE A O 1
ATOM 721 N N . PHE A 1 88 ? 6.327 -3.331 3.840 1.00 95.81 88 PHE A N 1
ATOM 722 C CA . PHE A 1 88 ? 6.563 -1.906 3.633 1.00 95.81 88 PHE A CA 1
ATOM 723 C C . PHE A 1 88 ? 6.626 -1.119 4.949 1.00 95.81 88 PHE A C 1
ATOM 725 O O . PHE A 1 88 ? 7.579 -0.368 5.147 1.00 95.81 88 PHE A O 1
ATOM 732 N N . THR A 1 89 ? 5.688 -1.346 5.874 1.00 95.25 89 THR A N 1
ATOM 733 C CA . THR A 1 89 ? 5.667 -0.672 7.185 1.00 95.25 89 THR A CA 1
ATOM 734 C C . THR A 1 89 ? 6.804 -1.101 8.113 1.00 95.25 89 THR A C 1
ATOM 736 O O . THR A 1 89 ? 7.135 -0.386 9.048 1.00 95.25 89 THR A O 1
ATOM 739 N N . ASN A 1 90 ? 7.409 -2.269 7.878 1.00 95.12 90 ASN A N 1
ATOM 740 C CA . ASN A 1 90 ? 8.540 -2.770 8.666 1.00 95.12 90 ASN A CA 1
ATOM 741 C C . ASN A 1 90 ? 9.908 -2.402 8.061 1.00 95.12 90 ASN A C 1
ATOM 743 O O . ASN A 1 90 ? 10.943 -2.855 8.557 1.00 95.12 90 ASN A O 1
ATOM 747 N N . LEU A 1 91 ? 9.947 -1.619 6.978 1.00 95.50 91 LEU A N 1
ATOM 748 C CA . LEU A 1 91 ? 11.204 -1.158 6.391 1.00 95.50 91 LEU A CA 1
ATOM 749 C C . LEU A 1 91 ? 11.843 -0.057 7.252 1.00 95.50 91 LEU A C 1
ATOM 751 O O . LEU A 1 91 ? 11.137 0.790 7.794 1.00 95.50 91 LEU A O 1
ATOM 755 N N . PRO A 1 92 ? 13.185 0.005 7.327 1.00 93.44 92 PRO A N 1
ATOM 756 C CA . PRO A 1 92 ? 13.886 0.945 8.205 1.00 93.44 92 PRO A CA 1
ATOM 757 C C . PRO A 1 92 ? 13.635 2.422 7.866 1.00 93.44 92 PRO A C 1
ATOM 759 O O . PRO A 1 92 ? 13.722 3.267 8.746 1.00 93.44 92 PRO A O 1
ATOM 762 N N . LEU A 1 93 ? 13.312 2.736 6.608 1.00 94.62 93 LEU A N 1
ATOM 763 C CA . LEU A 1 93 ? 13.039 4.101 6.140 1.00 94.62 93 LEU A CA 1
ATOM 764 C C . LEU A 1 93 ? 11.545 4.453 6.143 1.00 94.62 93 LEU A C 1
ATOM 766 O O . LEU A 1 93 ? 11.159 5.482 5.595 1.00 94.62 93 LEU A O 1
ATOM 770 N N . TYR A 1 94 ? 10.688 3.597 6.707 1.00 96.25 94 TYR A N 1
ATOM 771 C CA . TYR A 1 94 ? 9.244 3.808 6.674 1.00 96.25 94 TYR A CA 1
ATOM 772 C C . TYR A 1 94 ? 8.832 5.103 7.376 1.00 96.25 94 TYR A C 1
ATOM 774 O O . TYR A 1 94 ? 8.154 5.928 6.761 1.00 96.25 94 TYR A O 1
ATOM 782 N N . GLU A 1 95 ? 9.300 5.319 8.605 1.00 94.50 95 GLU A N 1
ATOM 783 C CA . GLU A 1 95 ? 8.956 6.494 9.421 1.00 94.50 95 GLU A CA 1
ATOM 784 C C . GLU A 1 95 ? 9.309 7.819 8.729 1.00 94.50 95 GLU A C 1
ATOM 786 O O . GLU A 1 95 ? 8.533 8.771 8.753 1.00 94.50 95 GLU A O 1
ATOM 791 N N . GLU A 1 96 ? 10.440 7.861 8.024 1.00 94.19 96 GLU A N 1
ATOM 792 C CA . GLU A 1 96 ? 10.926 9.057 7.322 1.00 94.19 96 GLU A CA 1
ATOM 793 C C . GLU A 1 96 ? 10.357 9.198 5.900 1.00 94.19 96 GLU A C 1
ATOM 795 O O . GLU A 1 96 ? 10.609 10.190 5.209 1.00 94.19 96 GLU A O 1
ATOM 800 N N . SER A 1 97 ? 9.591 8.211 5.433 1.00 96.69 97 SER A N 1
ATOM 801 C CA . SER A 1 97 ? 9.094 8.196 4.062 1.00 96.69 97 SER A CA 1
ATOM 802 C C . SER A 1 97 ? 8.017 9.271 3.825 1.00 96.69 97 SER A C 1
ATOM 804 O O . SER A 1 97 ? 7.213 9.587 4.710 1.00 96.69 97 SER A O 1
ATOM 806 N N . PRO A 1 98 ? 7.896 9.799 2.590 1.00 96.31 98 PRO A N 1
ATOM 807 C CA . PRO A 1 98 ? 6.844 10.748 2.223 1.00 96.31 98 PRO A CA 1
ATOM 808 C C . PRO A 1 98 ? 5.430 10.148 2.286 1.00 96.31 98 PRO A C 1
ATOM 810 O O . PRO A 1 98 ? 4.455 10.885 2.127 1.00 96.31 98 PRO A O 1
ATOM 813 N N . PHE A 1 99 ? 5.304 8.836 2.517 1.00 97.06 99 PHE A N 1
ATOM 814 C CA . PHE A 1 99 ? 4.035 8.136 2.698 1.00 97.06 99 PHE A CA 1
ATOM 815 C C . PHE A 1 99 ? 3.167 8.795 3.776 1.00 97.06 99 PHE A C 1
ATOM 817 O O . PHE A 1 99 ? 1.995 9.064 3.525 1.00 97.06 99 PHE A O 1
ATOM 824 N N . HIS A 1 100 ? 3.745 9.137 4.932 1.00 95.69 100 HIS A N 1
ATOM 825 C CA . HIS A 1 100 ? 3.017 9.732 6.057 1.00 95.69 100 HIS A CA 1
ATOM 826 C C . HIS A 1 100 ? 2.384 11.078 5.698 1.00 95.69 100 HIS A C 1
ATOM 828 O O . HIS A 1 100 ?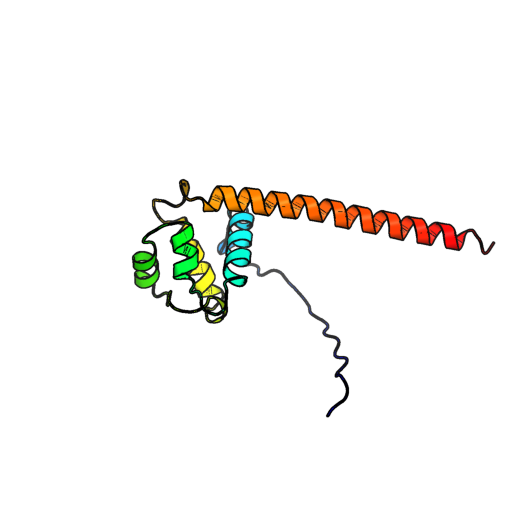 1.187 11.285 5.896 1.00 95.69 100 HIS A O 1
ATOM 834 N N . ASN A 1 101 ? 3.161 11.967 5.079 1.00 95.44 101 ASN A N 1
ATOM 835 C CA . ASN A 1 101 ? 2.662 13.270 4.639 1.00 95.44 101 ASN A CA 1
ATOM 836 C C . ASN A 1 101 ? 1.557 13.127 3.584 1.00 95.44 101 ASN A C 1
ATOM 838 O O . ASN A 1 101 ? 0.574 13.867 3.610 1.00 95.44 101 ASN A O 1
ATOM 842 N N . GLN A 1 102 ? 1.686 12.162 2.669 1.00 94.88 102 GLN A N 1
ATOM 843 C CA . GLN A 1 102 ? 0.651 11.890 1.669 1.00 94.88 102 GLN A CA 1
ATOM 844 C C . GLN A 1 102 ? -0.612 11.282 2.291 1.00 94.88 102 GLN A C 1
ATOM 846 O O . GLN A 1 102 ? -1.713 11.625 1.864 1.00 94.88 102 GLN A O 1
ATOM 851 N N . CYS A 1 103 ? -0.470 10.447 3.322 1.00 94.19 103 CYS A N 1
ATOM 852 C CA . CYS A 1 103 ? -1.586 9.894 4.084 1.00 94.19 103 CYS A CA 1
ATOM 853 C C . CYS A 1 103 ? -2.381 11.004 4.788 1.00 94.19 103 CYS A C 1
ATOM 855 O O . CYS A 1 103 ? -3.603 11.053 4.670 1.00 94.19 103 CYS A O 1
ATOM 857 N N . ILE A 1 104 ? -1.696 11.956 5.433 1.00 92.81 104 ILE A N 1
ATOM 858 C CA . ILE A 1 104 ? -2.336 13.122 6.068 1.00 92.81 104 ILE A CA 1
ATOM 859 C C . ILE A 1 104 ? -3.104 13.956 5.029 1.00 92.81 104 ILE A C 1
ATOM 861 O O . ILE A 1 104 ? -4.257 14.325 5.247 1.00 92.81 104 ILE A O 1
ATOM 865 N N . GLN A 1 105 ? -2.500 14.218 3.864 1.00 92.75 105 GLN A N 1
ATOM 866 C CA . GLN A 1 105 ? -3.165 14.949 2.776 1.00 92.75 105 GLN A CA 1
ATOM 867 C C . GLN A 1 105 ? -4.372 14.195 2.205 1.00 92.75 105 GLN A C 1
ATOM 869 O O . GLN A 1 105 ? -5.354 14.813 1.793 1.00 92.75 105 GLN A O 1
ATOM 874 N N . PHE A 1 106 ? -4.297 12.867 2.143 1.00 91.19 106 PHE A N 1
ATOM 875 C CA . PHE A 1 106 ? -5.403 12.025 1.707 1.00 91.19 106 PHE A CA 1
ATOM 876 C C . PHE A 1 106 ? -6.577 12.091 2.688 1.00 91.19 106 PHE A C 1
ATOM 878 O O . PHE A 1 106 ? -7.704 12.318 2.248 1.00 91.19 106 PHE A O 1
ATOM 885 N N . ALA A 1 107 ? -6.308 11.978 3.991 1.00 88.50 107 ALA A N 1
ATOM 886 C CA . ALA A 1 107 ? -7.322 12.084 5.037 1.00 88.50 107 ALA A CA 1
ATOM 887 C C . ALA A 1 107 ? -8.010 13.460 5.032 1.00 88.50 107 ALA A C 1
ATOM 889 O O . ALA A 1 107 ? -9.237 13.531 5.070 1.00 88.50 107 ALA A O 1
ATOM 890 N N . ALA A 1 108 ? -7.246 14.549 4.875 1.00 89.31 108 ALA A N 1
ATOM 891 C CA . ALA A 1 108 ? -7.804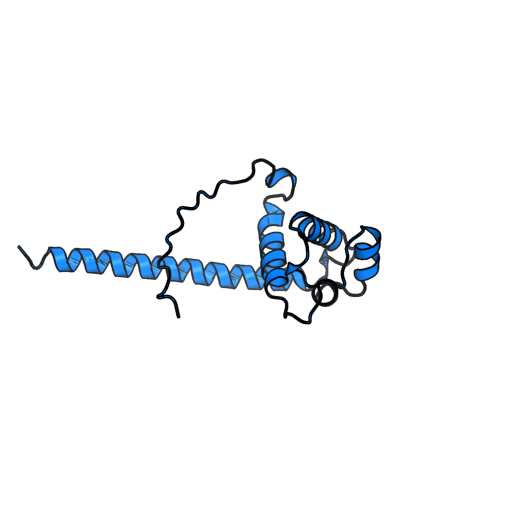 15.900 4.778 1.00 89.31 108 ALA A CA 1
ATOM 892 C C . ALA A 1 108 ? -8.822 16.036 3.626 1.00 89.31 108 ALA A C 1
ATOM 894 O O . ALA A 1 108 ? -9.916 16.560 3.817 1.00 89.31 108 ALA A O 1
ATOM 895 N N . ARG A 1 109 ? -8.509 15.478 2.448 1.00 85.06 109 ARG A N 1
ATOM 896 C CA . ARG A 1 109 ? -9.407 15.497 1.276 1.00 85.06 109 ARG A CA 1
ATOM 897 C C . ARG A 1 109 ? -10.658 14.636 1.438 1.00 85.06 109 ARG A C 1
ATOM 899 O O . ARG A 1 109 ? -11.637 14.856 0.728 1.00 85.06 109 ARG A O 1
ATOM 906 N N . LEU A 1 110 ? -10.607 13.599 2.273 1.00 78.25 110 LEU A N 1
ATOM 907 C CA . LEU A 1 110 ? -11.783 12.788 2.585 1.00 78.25 110 LEU A CA 1
ATOM 908 C C . LEU A 1 110 ? -12.695 13.514 3.575 1.00 78.25 110 LEU A C 1
ATOM 910 O O . LEU A 1 110 ? -13.890 13.601 3.314 1.00 78.25 110 LEU A O 1
ATOM 914 N N . GLY A 1 111 ? -12.129 14.128 4.619 1.00 69.75 111 GLY A N 1
ATOM 915 C CA . GLY A 1 111 ? -12.899 14.929 5.576 1.00 69.75 111 GLY A CA 1
ATOM 916 C C . GLY A 1 111 ? -13.636 16.107 4.925 1.00 69.75 111 GLY A C 1
ATOM 917 O O . GLY A 1 111 ? -14.785 16.385 5.266 1.00 69.75 111 GLY A O 1
ATOM 918 N N . GLU A 1 112 ? -13.033 16.756 3.924 1.00 57.59 112 GLU A N 1
ATOM 919 C CA . GLU A 1 112 ? -13.711 17.786 3.116 1.00 57.59 112 GLU A CA 1
ATOM 920 C C . GLU A 1 112 ? -14.949 17.224 2.388 1.00 57.59 112 GLU A C 1
ATOM 922 O O . GLU A 1 112 ? -16.014 17.840 2.402 1.00 57.59 112 GLU A O 1
ATOM 927 N N . LYS A 1 113 ? -14.857 16.008 1.833 1.00 54.56 113 LYS A N 1
ATOM 928 C CA . LYS A 1 113 ? -15.975 15.353 1.130 1.00 54.56 113 LYS A CA 1
ATOM 929 C C . LYS A 1 113 ? -17.089 14.884 2.057 1.00 54.56 113 LYS A C 1
ATOM 931 O O . LYS A 1 113 ? -18.252 14.945 1.667 1.00 54.56 113 LYS A O 1
ATOM 936 N N . ASP A 1 114 ? -16.764 14.441 3.268 1.00 53.41 114 ASP A N 1
ATOM 937 C CA . ASP A 1 114 ? -17.778 14.037 4.250 1.00 53.41 114 ASP A CA 1
ATOM 938 C C . ASP A 1 114 ? -18.642 15.230 4.694 1.00 53.41 114 ASP A C 1
ATOM 940 O O . ASP A 1 114 ? -19.826 15.075 5.001 1.00 53.41 114 ASP A O 1
ATOM 944 N N . THR A 1 115 ? -18.077 16.439 4.645 1.00 53.41 115 THR A N 1
ATOM 945 C CA . THR A 1 115 ? -18.788 17.685 4.956 1.00 53.41 115 THR A CA 1
ATOM 946 C C . THR A 1 115 ? -19.776 18.055 3.837 1.00 53.41 115 THR A C 1
ATOM 948 O O . THR A 1 115 ? -20.950 18.307 4.111 1.00 53.41 115 THR A O 1
ATOM 951 N N . GLU A 1 116 ? -19.357 17.968 2.568 1.00 50.16 116 GLU A N 1
ATOM 952 C CA . GLU A 1 116 ? -20.207 18.252 1.393 1.00 50.16 116 GLU A CA 1
ATOM 953 C C . GLU A 1 116 ? -21.390 17.268 1.246 1.00 50.16 116 GLU A C 1
ATOM 955 O O . GLU A 1 116 ? -22.501 17.659 0.876 1.00 50.16 116 GLU A O 1
ATOM 960 N N . VAL A 1 117 ? -21.195 15.981 1.566 1.00 51.78 117 VAL A N 1
ATOM 961 C CA . VAL A 1 117 ? -22.274 14.971 1.510 1.00 51.78 117 VAL A CA 1
ATOM 962 C C . VAL A 1 117 ? -23.347 15.234 2.576 1.00 51.78 117 VAL A C 1
ATOM 964 O O . VAL A 1 117 ? -24.531 14.986 2.332 1.00 51.78 117 VAL A O 1
ATOM 967 N N . SER A 1 118 ? -22.958 15.781 3.730 1.00 49.22 118 SER A N 1
ATOM 968 C CA . SER A 1 118 ? -23.883 16.161 4.805 1.00 49.22 118 SER A CA 1
ATOM 969 C C . SER A 1 118 ? -24.735 17.387 4.426 1.00 49.22 118 SER A C 1
ATOM 971 O O . SER A 1 118 ? -25.940 17.433 4.686 1.00 49.22 118 SER A O 1
ATOM 973 N N . GLU A 1 119 ? -24.152 18.358 3.719 1.00 49.25 119 GLU A N 1
ATOM 974 C CA . GLU A 1 119 ? -24.859 19.563 3.260 1.00 49.25 119 GLU A CA 1
ATOM 975 C C . GLU A 1 119 ? -25.870 19.272 2.137 1.00 49.25 119 GLU A C 1
ATOM 977 O O . GLU A 1 119 ? -26.988 19.790 2.149 1.00 49.25 119 GLU A O 1
ATOM 982 N N . HIS A 1 120 ? -25.561 18.368 1.204 1.00 48.78 120 HIS A N 1
ATOM 983 C CA . HIS A 1 120 ? -26.517 17.992 0.155 1.00 48.78 120 HIS A CA 1
ATOM 984 C C . HIS A 1 120 ? -27.702 17.148 0.663 1.00 48.78 120 HIS A C 1
ATOM 986 O O . HIS A 1 120 ? -28.781 17.180 0.061 1.00 48.78 120 HIS A O 1
ATOM 992 N N . GLN A 1 121 ? -27.557 16.439 1.789 1.00 48.25 121 GLN A N 1
ATOM 993 C CA . GLN A 1 121 ? -28.681 15.740 2.425 1.00 48.25 121 GLN A CA 1
ATOM 994 C C . GLN A 1 121 ? -29.638 16.701 3.150 1.00 48.25 121 GLN A C 1
ATOM 996 O O . GLN A 1 121 ? -30.851 16.492 3.101 1.00 48.25 121 GLN A O 1
ATOM 1001 N N . THR A 1 122 ? -29.140 17.789 3.752 1.00 45.53 122 THR A N 1
ATOM 1002 C CA . THR A 1 122 ? -29.999 18.766 4.451 1.00 45.53 122 THR A CA 1
ATOM 1003 C C . THR A 1 122 ? -30.800 19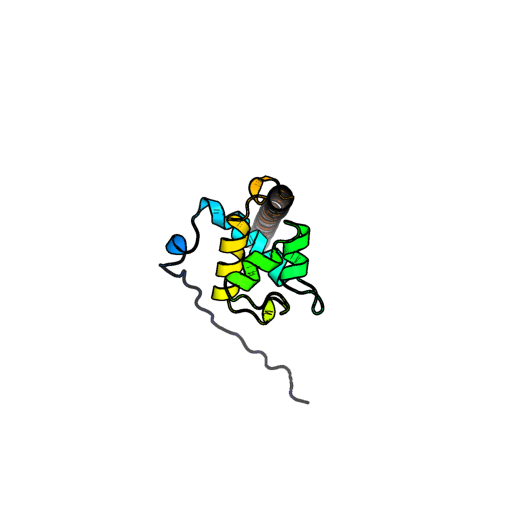.657 3.497 1.00 45.53 122 THR A C 1
ATOM 1005 O O . THR A 1 122 ? -31.964 19.946 3.772 1.00 45.53 122 THR A O 1
ATOM 1008 N N . VAL A 1 123 ? -30.245 20.029 2.336 1.00 49.97 123 VAL A N 1
ATOM 1009 C CA . VAL A 1 123 ? -30.969 20.839 1.332 1.00 49.97 123 VAL A CA 1
ATOM 1010 C C . VAL A 1 123 ? -32.075 20.037 0.635 1.00 49.97 123 VAL A C 1
ATOM 1012 O O . VAL A 1 123 ? -33.135 20.582 0.334 1.00 49.97 123 VAL A O 1
ATOM 1015 N N . THR A 1 124 ? -31.869 18.736 0.418 1.00 47.06 124 THR A N 1
ATOM 1016 C CA . THR A 1 124 ? -32.886 17.875 -0.210 1.00 47.06 124 THR A CA 1
ATOM 1017 C C . THR A 1 124 ? -34.059 17.616 0.747 1.00 47.06 124 THR A C 1
ATOM 1019 O O . THR A 1 124 ? -35.211 17.747 0.345 1.00 47.06 124 THR A O 1
ATOM 1022 N N . ALA A 1 125 ? -33.787 17.384 2.039 1.00 49.41 125 ALA A N 1
ATOM 1023 C CA . ALA A 1 125 ? -34.831 17.219 3.057 1.00 49.41 125 ALA A CA 1
ATOM 1024 C C . ALA A 1 125 ? -35.656 18.501 3.306 1.00 49.41 125 ALA A C 1
ATOM 1026 O O . ALA A 1 125 ? -36.856 18.422 3.554 1.00 49.41 125 ALA A O 1
ATOM 1027 N N . ALA A 1 126 ? -35.040 19.686 3.204 1.00 50.22 126 ALA A N 1
ATOM 1028 C CA . ALA A 1 126 ? -35.732 20.966 3.390 1.00 50.22 126 ALA A CA 1
ATOM 1029 C C . ALA A 1 126 ? -36.648 21.358 2.211 1.00 50.22 126 ALA A C 1
ATOM 1031 O O . ALA A 1 126 ? -37.589 2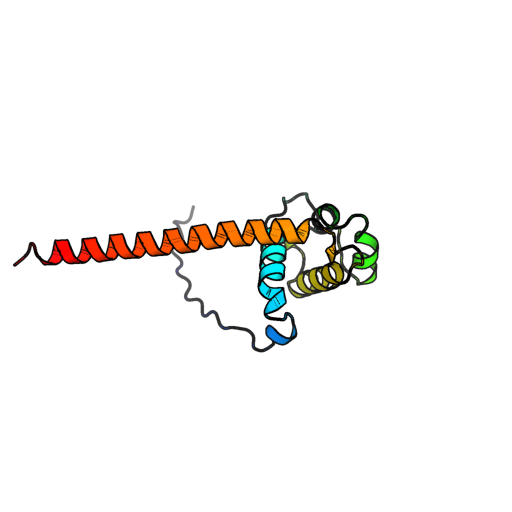2.135 2.393 1.00 50.22 126 ALA A O 1
ATOM 1032 N N . ASN A 1 127 ? -36.389 20.837 1.008 1.00 53.38 127 ASN A N 1
ATOM 1033 C CA . ASN A 1 127 ? -37.239 21.082 -0.159 1.00 53.38 127 ASN A CA 1
ATOM 1034 C C . ASN A 1 127 ? -38.465 20.152 -0.186 1.00 53.38 127 ASN A C 1
ATOM 1036 O O . ASN A 1 127 ? -39.545 20.606 -0.557 1.00 53.38 127 ASN A O 1
ATOM 1040 N N . ASP A 1 128 ? -38.345 18.920 0.320 1.00 52.16 128 ASP A N 1
ATOM 1041 C CA . ASP A 1 128 ? -39.475 17.981 0.434 1.00 52.16 128 ASP A CA 1
ATOM 1042 C C . ASP A 1 128 ? -40.534 18.416 1.475 1.00 52.16 128 ASP A C 1
ATOM 1044 O O . ASP A 1 128 ? -41.704 18.036 1.372 1.00 52.16 128 ASP A O 1
ATOM 1048 N N . GLU A 1 129 ? -40.167 19.228 2.476 1.00 52.88 129 GLU A N 1
ATOM 1049 C CA . GLU A 1 129 ? -41.128 19.797 3.438 1.00 52.88 129 GLU A CA 1
ATOM 1050 C C . GLU A 1 129 ? -41.893 21.011 2.892 1.00 52.88 129 GLU A C 1
ATOM 1052 O O . GLU A 1 129 ? -43.038 21.239 3.289 1.00 52.88 129 GLU A O 1
ATOM 1057 N N . LYS A 1 130 ? -41.312 21.778 1.959 1.00 50.41 130 LYS A N 1
ATOM 1058 C CA . LYS A 1 130 ? -41.990 22.944 1.370 1.00 50.41 130 LYS A CA 1
ATOM 1059 C C . LYS A 1 130 ? -43.055 22.560 0.346 1.00 50.41 130 LYS A C 1
ATOM 1061 O O . LYS A 1 130 ? -44.089 23.223 0.302 1.00 50.41 130 LYS A O 1
ATOM 1066 N N . ASP A 1 131 ? -42.860 21.471 -0.394 1.00 49.50 131 ASP A N 1
ATOM 1067 C CA . ASP A 1 131 ? -43.850 20.993 -1.369 1.00 49.50 131 ASP A CA 1
ATOM 1068 C C . ASP A 1 131 ? -45.067 20.311 -0.718 1.00 49.50 131 ASP A C 1
ATOM 1070 O O . ASP A 1 131 ? -46.127 20.230 -1.329 1.00 49.50 131 ASP A O 1
ATOM 1074 N N . LYS A 1 132 ? -44.983 19.893 0.554 1.00 54.53 132 LYS A N 1
ATOM 1075 C CA . LYS A 1 132 ? -46.138 19.345 1.295 1.00 54.53 132 LYS A CA 1
ATOM 1076 C C . LYS A 1 132 ? -47.047 20.399 1.928 1.00 54.53 132 LYS A C 1
ATOM 1078 O O . LYS A 1 132 ? -48.147 20.054 2.351 1.00 54.53 132 LYS A O 1
ATOM 1083 N N . LEU A 1 133 ? -46.614 21.659 2.006 1.00 54.59 133 LEU A N 1
ATOM 1084 C CA . LEU A 1 133 ? -47.400 22.744 2.610 1.00 54.59 133 LEU A CA 1
ATOM 1085 C C . LEU A 1 133 ? -48.211 23.565 1.595 1.00 54.59 133 LEU A C 1
ATOM 1087 O O . LEU A 1 133 ? -48.986 24.425 2.003 1.00 54.59 133 LEU A O 1
ATOM 1091 N N . LEU A 1 134 ? -48.029 23.321 0.293 1.00 53.97 134 LEU A N 1
ATOM 1092 C CA . LEU A 1 134 ? -48.715 24.042 -0.787 1.00 53.97 134 LEU A CA 1
ATOM 1093 C C . LEU A 1 134 ? -49.968 23.322 -1.320 1.00 53.97 134 LEU A C 1
ATOM 1095 O O . LEU A 1 134 ? -50.694 23.912 -2.112 1.00 53.97 134 LEU A O 1
ATOM 1099 N N . ASP A 1 135 ? -50.248 22.107 -0.839 1.00 52.81 135 ASP A N 1
ATOM 1100 C CA . ASP A 1 135 ? -51.420 21.292 -1.208 1.00 52.81 135 ASP A CA 1
ATOM 1101 C C . ASP A 1 135 ? -52.473 21.180 -0.073 1.00 52.81 135 ASP A C 1
ATOM 1103 O O . ASP A 1 135 ? -53.265 20.237 -0.042 1.00 52.81 135 ASP A O 1
ATOM 1107 N N . SER A 1 136 ? -52.491 22.121 0.886 1.00 44.97 136 SER A N 1
ATOM 1108 C CA . SER A 1 136 ? -53.532 22.224 1.938 1.00 44.97 136 SER A CA 1
ATOM 1109 C C . SER A 1 136 ? -54.501 23.377 1.709 1.00 44.97 136 SER A C 1
ATOM 1111 O O . SER A 1 136 ? -54.022 24.505 1.459 1.00 44.97 136 SER A O 1
#